Protein AF-A0A0A8EQY9-F1 (afdb_monomer)

Solvent-accessible surface area (backbone atoms only — not comparable to full-atom values): 10022 Å² total; per-residue (Å²): 133,85,79,84,89,78,86,86,88,87,82,89,84,85,90,87,90,88,85,89,85,88,84,84,83,88,82,79,93,71,75,76,79,78,74,76,81,79,70,51,86,31,61,51,73,39,67,71,63,95,83,45,76,82,79,54,62,45,88,46,66,69,49,40,49,61,60,44,54,79,79,48,65,72,55,35,76,97,72,47,72,50,41,76,46,70,48,78,57,96,67,28,33,41,37,35,76,55,65,74,79,64,94,52,84,85,55,78,74,97,58,82,80,72,64,22,37,34,37,25,49,89,70,16,40,47,30,39,29,63,70,51,62,69,71,59,26,50,51,50,46,63,75,64,54,50,81,74,83,128

Structure (mmCIF, N/CA/C/O backbone):
data_AF-A0A0A8EQY9-F1
#
_entry.id   AF-A0A0A8EQY9-F1
#
loop_
_atom_site.group_PDB
_atom_site.id
_atom_site.type_symbol
_atom_site.label_atom_id
_atom_site.label_alt_id
_atom_site.label_comp_id
_atom_site.label_asym_id
_atom_site.label_entity_id
_atom_site.label_seq_id
_atom_site.pdbx_PDB_ins_code
_atom_site.Cartn_x
_atom_site.Cartn_y
_atom_site.Cartn_z
_atom_site.occupancy
_atom_site.B_iso_or_equiv
_atom_site.auth_seq_id
_atom_site.auth_comp_id
_atom_site.auth_asym_id
_atom_site.auth_atom_id
_atom_site.pdbx_PDB_model_num
ATOM 1 N N . MET A 1 1 ? 11.497 72.887 15.433 1.00 37.47 1 MET A N 1
ATOM 2 C CA . MET A 1 1 ? 10.424 71.873 15.471 1.00 37.47 1 MET A CA 1
ATOM 3 C C . MET A 1 1 ? 11.152 70.539 15.526 1.00 37.47 1 MET A C 1
ATOM 5 O O . MET A 1 1 ? 11.835 70.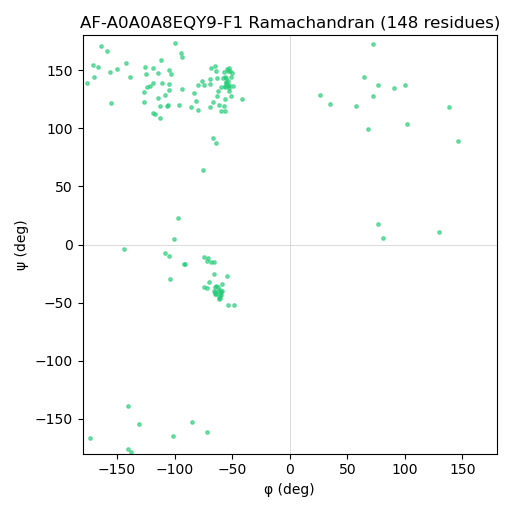231 14.564 1.00 37.47 1 MET A O 1
ATOM 9 N N . THR A 1 2 ? 11.455 70.057 16.740 1.00 39.84 2 THR A N 1
ATOM 10 C CA . THR A 1 2 ? 10.760 68.910 17.383 1.00 39.84 2 THR A CA 1
ATOM 11 C C . THR A 1 2 ? 10.862 67.668 16.486 1.00 39.84 2 THR A C 1
ATOM 13 O O . THR A 1 2 ? 10.389 67.717 15.361 1.00 39.84 2 THR A O 1
ATOM 16 N N . ASP A 1 3 ? 11.459 66.546 16.870 1.00 34.28 3 ASP A N 1
ATOM 17 C CA . ASP A 1 3 ? 11.586 65.963 18.204 1.00 34.28 3 ASP A CA 1
ATOM 18 C C . ASP A 1 3 ? 12.585 64.782 18.168 1.00 34.28 3 ASP A C 1
ATOM 20 O O . ASP A 1 3 ? 12.677 64.089 17.159 1.00 34.28 3 ASP A O 1
ATOM 24 N N . SER A 1 4 ? 13.340 64.657 19.265 1.00 40.09 4 SER A N 1
ATOM 25 C CA . SER A 1 4 ? 13.803 63.464 20.005 1.00 40.09 4 SER A CA 1
ATOM 26 C C . SER A 1 4 ? 14.153 62.159 19.260 1.00 40.09 4 SER A C 1
ATOM 28 O O . SER A 1 4 ? 13.371 61.616 18.496 1.00 40.09 4 SER A O 1
ATOM 30 N N . ALA A 1 5 ? 15.397 61.669 19.384 1.00 35.66 5 ALA A N 1
ATOM 31 C CA . ALA A 1 5 ? 15.936 60.809 20.468 1.00 35.66 5 ALA A CA 1
ATOM 32 C C . ALA A 1 5 ? 15.465 59.339 20.332 1.00 35.66 5 ALA A C 1
ATOM 34 O O . ALA A 1 5 ? 14.313 59.090 20.028 1.00 35.66 5 ALA A O 1
ATOM 35 N N . ALA A 1 6 ? 16.268 58.292 20.516 1.00 36.66 6 ALA A N 1
ATOM 36 C CA . ALA A 1 6 ? 17.508 58.130 21.259 1.00 36.66 6 ALA A CA 1
ATOM 37 C C . ALA A 1 6 ? 18.318 56.940 20.686 1.00 36.66 6 ALA A C 1
ATOM 39 O O . ALA A 1 6 ? 17.740 55.965 20.211 1.00 36.66 6 ALA A O 1
ATOM 40 N N . GLY A 1 7 ? 19.652 57.007 20.755 1.00 33.03 7 GLY A N 1
ATOM 41 C CA . GLY A 1 7 ? 20.507 55.805 20.765 1.00 33.03 7 GLY A CA 1
ATOM 42 C C . GLY A 1 7 ? 20.649 55.256 22.200 1.00 33.03 7 GLY A C 1
ATOM 43 O O . GLY A 1 7 ? 19.821 55.609 23.039 1.00 33.03 7 GLY A O 1
ATOM 44 N N . PRO A 1 8 ? 21.741 54.551 22.575 1.00 47.91 8 PRO A N 1
ATOM 45 C CA . PRO A 1 8 ? 22.842 54.029 21.759 1.00 47.91 8 PRO A CA 1
ATOM 46 C C . PRO A 1 8 ? 23.274 52.595 22.255 1.00 47.91 8 PRO A C 1
ATOM 48 O O . PRO A 1 8 ? 22.376 51.791 22.484 1.00 47.91 8 PRO A O 1
ATOM 51 N N . PRO A 1 9 ? 24.564 52.180 22.358 1.00 50.03 9 PRO A N 1
ATOM 52 C CA . PRO A 1 9 ? 25.142 51.105 21.540 1.00 50.03 9 PRO A CA 1
ATOM 53 C C . PRO A 1 9 ? 25.912 50.040 22.378 1.00 50.03 9 PRO A C 1
ATOM 55 O O . PRO A 1 9 ? 25.713 49.929 23.583 1.00 50.03 9 PRO A O 1
ATOM 58 N N . ASN A 1 10 ? 26.874 49.365 21.730 1.00 35.00 10 ASN A N 1
ATOM 59 C CA . ASN A 1 10 ? 28.002 48.557 22.243 1.00 35.00 10 ASN A CA 1
ATOM 60 C C . ASN A 1 10 ? 27.787 47.034 22.234 1.00 35.00 10 ASN A C 1
ATOM 62 O O . ASN A 1 10 ? 26.738 46.541 22.609 1.00 35.00 10 ASN A O 1
ATOM 66 N N . GLY A 1 11 ? 28.763 46.215 21.844 1.00 31.41 11 GLY A N 1
ATOM 67 C CA . GLY A 1 11 ? 30.158 46.496 21.521 1.00 31.41 11 GLY A CA 1
ATOM 68 C C . GLY A 1 11 ? 30.815 45.262 20.902 1.00 31.41 11 GLY A C 1
ATOM 69 O O . GLY A 1 11 ? 30.375 44.134 21.100 1.00 31.41 11 GLY A O 1
ATOM 70 N N . ASN A 1 12 ? 31.848 45.520 20.112 1.00 42.16 12 ASN A N 1
ATOM 71 C CA . ASN A 1 12 ? 32.663 44.549 19.397 1.00 42.16 12 ASN A CA 1
ATOM 72 C C . ASN A 1 12 ? 33.889 44.211 20.267 1.00 42.16 12 ASN A C 1
ATOM 74 O O . ASN A 1 12 ? 34.531 45.140 20.757 1.00 42.16 12 ASN A O 1
ATOM 78 N N . ALA A 1 13 ? 34.248 42.937 20.433 1.00 36.19 13 ALA A N 1
ATOM 79 C CA . ALA A 1 13 ? 35.571 42.532 20.922 1.00 36.19 13 ALA A CA 1
ATOM 80 C C . ALA A 1 13 ? 35.899 41.109 20.438 1.00 36.19 13 ALA A C 1
ATOM 82 O O . ALA A 1 13 ? 35.139 40.176 20.688 1.00 36.19 13 ALA A O 1
ATOM 83 N N . GLY A 1 14 ? 37.009 40.971 19.709 1.00 28.94 14 GLY A N 1
ATOM 84 C CA . GLY A 1 14 ? 37.582 39.696 19.272 1.00 28.94 14 GLY A CA 1
ATOM 85 C C . GLY A 1 14 ? 38.780 39.247 20.123 1.00 28.94 14 GLY A C 1
ATOM 86 O O . GLY A 1 14 ? 39.039 39.844 21.166 1.00 28.94 14 GLY A O 1
ATOM 87 N N . ALA A 1 15 ? 39.521 38.272 19.567 1.00 33.25 15 ALA A N 1
ATOM 88 C CA . ALA A 1 15 ? 40.765 37.611 20.029 1.00 33.25 15 ALA A CA 1
ATOM 89 C C . ALA A 1 15 ? 40.525 36.340 20.893 1.00 33.25 15 ALA A C 1
ATOM 91 O O . ALA A 1 15 ? 39.634 36.341 21.731 1.00 33.25 15 ALA A O 1
ATOM 92 N N . ASP A 1 16 ? 41.188 35.182 20.726 1.00 34.97 16 ASP A N 1
ATOM 93 C CA . ASP A 1 16 ? 42.524 34.856 20.189 1.00 34.97 1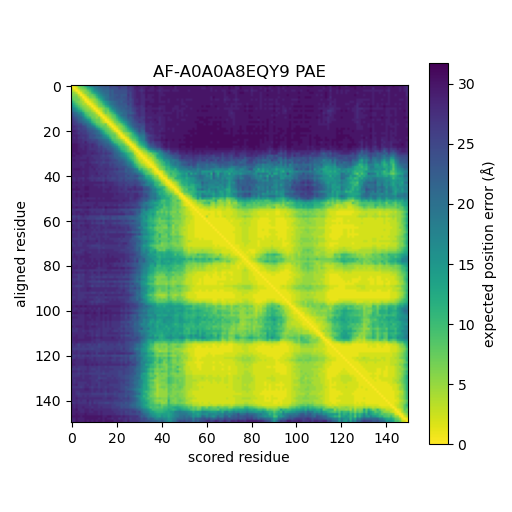6 ASP A CA 1
ATOM 94 C C . ASP A 1 16 ? 42.658 33.374 19.716 1.00 34.97 16 ASP A C 1
ATOM 96 O O . ASP A 1 16 ? 41.831 32.534 20.085 1.00 34.97 16 ASP A O 1
ATOM 100 N N . PRO A 1 17 ? 43.723 33.017 18.957 1.00 45.28 17 PRO A N 1
ATOM 101 C CA . PRO A 1 17 ? 44.103 31.647 18.583 1.00 45.28 17 PRO A CA 1
ATOM 102 C C . PRO A 1 17 ? 45.300 31.074 19.394 1.00 45.28 17 PRO A C 1
ATOM 104 O O . PRO A 1 17 ? 46.261 31.786 19.664 1.00 45.28 17 PRO A O 1
ATOM 107 N N . GLY A 1 18 ? 45.318 29.754 19.669 1.00 29.53 18 GLY A N 1
ATOM 108 C CA . GLY A 1 18 ? 46.564 28.986 19.912 1.00 29.53 18 GLY A CA 1
ATOM 109 C C . GLY A 1 18 ? 46.595 27.940 21.054 1.00 29.53 18 GLY A C 1
ATOM 110 O O . GLY A 1 18 ? 46.549 28.300 22.219 1.00 29.53 18 GLY A O 1
ATOM 111 N N . GLY A 1 19 ? 46.822 26.657 20.703 1.00 29.19 19 GLY A N 1
ATOM 112 C CA . GLY A 1 19 ? 47.910 25.825 21.274 1.00 29.19 19 GLY A CA 1
ATOM 113 C C . GLY A 1 19 ? 47.672 24.759 22.377 1.00 29.19 19 GLY A C 1
ATOM 114 O O . GLY A 1 19 ? 47.748 25.091 23.548 1.00 29.19 19 GLY A O 1
ATOM 115 N N . THR A 1 20 ? 47.679 23.468 21.962 1.00 33.84 20 THR A N 1
ATOM 116 C CA . THR A 1 20 ? 48.229 22.224 22.615 1.00 33.84 20 THR A CA 1
ATOM 117 C C . THR A 1 20 ? 47.609 21.745 23.958 1.00 33.84 20 THR A C 1
ATOM 119 O O . THR A 1 20 ? 47.278 22.564 24.792 1.00 33.84 20 THR A O 1
ATOM 122 N N . THR A 1 21 ? 47.428 20.465 24.329 1.00 33.06 21 THR A N 1
ATOM 123 C CA . THR A 1 21 ? 48.066 19.159 24.035 1.00 33.06 21 THR A CA 1
ATOM 124 C C . THR A 1 21 ? 47.137 18.034 24.539 1.00 33.06 21 THR A C 1
ATOM 126 O O . THR A 1 21 ? 46.441 18.215 25.534 1.00 33.06 21 THR A O 1
ATOM 129 N N . GLY A 1 22 ? 47.193 16.844 23.927 1.00 29.34 22 GLY A N 1
ATOM 130 C CA . GLY A 1 22 ? 46.713 15.603 24.554 1.00 29.34 22 GLY A CA 1
ATOM 131 C C . GLY A 1 22 ? 46.100 14.593 23.585 1.00 29.34 22 GLY A C 1
ATOM 132 O O . GLY A 1 22 ? 44.891 14.579 23.393 1.00 29.34 22 GLY A O 1
ATOM 133 N N . ALA A 1 23 ? 46.921 13.712 23.014 1.00 39.34 23 ALA A N 1
ATOM 134 C CA . ALA A 1 23 ? 46.464 12.414 22.511 1.00 39.34 23 ALA A CA 1
ATOM 135 C C . ALA A 1 23 ? 46.921 11.329 23.496 1.00 39.34 23 ALA A C 1
ATOM 137 O O . ALA A 1 23 ? 47.996 11.464 24.089 1.00 39.34 23 ALA A O 1
ATOM 138 N N . PRO A 1 24 ? 46.165 10.227 23.617 1.00 42.38 24 PRO A N 1
ATOM 139 C CA . PRO A 1 24 ? 46.763 8.996 23.112 1.00 42.38 24 PRO A CA 1
ATOM 140 C C . PRO A 1 24 ? 45.794 8.072 22.345 1.00 42.38 24 PRO A C 1
ATOM 142 O O . PRO A 1 24 ? 44.637 7.898 22.698 1.00 42.38 24 PRO A O 1
ATOM 145 N N . GLN A 1 25 ? 46.371 7.441 21.317 1.00 36.09 25 GLN A N 1
ATOM 146 C CA . GLN A 1 25 ? 46.316 6.001 21.010 1.00 36.09 25 GLN A CA 1
ATOM 147 C C . GLN A 1 25 ? 44.983 5.350 20.579 1.00 36.09 25 GLN A C 1
ATOM 149 O O . GLN A 1 25 ? 44.163 4.929 21.380 1.00 36.09 25 GLN A O 1
ATOM 154 N N . GLY A 1 26 ? 44.886 5.187 19.253 1.00 35.03 26 GLY A N 1
ATOM 155 C CA . GLY A 1 26 ? 44.481 4.002 18.479 1.00 35.03 26 GLY A CA 1
ATOM 156 C C . GLY A 1 26 ? 43.549 2.935 19.062 1.00 35.03 26 GLY A C 1
ATOM 157 O O . GLY A 1 26 ? 43.893 2.279 20.032 1.00 35.03 26 GLY A O 1
ATOM 158 N N . ALA A 1 27 ? 42.490 2.610 18.311 1.00 37.41 27 ALA A N 1
ATOM 159 C CA . ALA A 1 27 ? 42.202 1.242 17.859 1.00 37.41 27 ALA A CA 1
ATOM 160 C C . ALA A 1 27 ? 40.971 1.191 16.934 1.00 37.41 27 ALA A C 1
ATOM 162 O O . ALA A 1 27 ? 39.934 1.771 17.231 1.00 37.41 27 ALA A O 1
ATOM 163 N N . ALA A 1 28 ? 41.107 0.372 15.889 1.00 38.06 28 ALA A N 1
ATOM 164 C CA . ALA A 1 28 ? 40.060 -0.353 15.169 1.00 38.06 28 ALA A CA 1
ATOM 165 C C . ALA A 1 28 ? 39.106 0.432 14.247 1.00 38.06 28 ALA A C 1
ATOM 167 O O . ALA A 1 28 ? 38.432 1.384 14.624 1.00 38.06 28 ALA A O 1
ATOM 168 N N . GLY A 1 29 ? 39.014 -0.058 13.006 1.00 45.53 29 GLY A N 1
ATOM 169 C CA . GLY A 1 29 ? 38.080 0.395 11.983 1.00 45.53 29 GLY A CA 1
ATOM 170 C C . GLY A 1 29 ? 36.631 0.136 12.384 1.00 45.53 29 GLY A C 1
ATOM 171 O O . GLY A 1 29 ? 36.047 -0.893 12.044 1.00 45.53 29 GLY A O 1
ATOM 172 N N . GLY A 1 30 ? 36.054 1.091 13.107 1.00 40.50 30 GLY A N 1
ATOM 173 C CA . GLY A 1 30 ? 34.631 1.133 13.385 1.00 40.50 30 GLY A CA 1
ATOM 174 C C . GLY A 1 30 ? 33.885 1.451 12.100 1.00 40.50 30 GLY A C 1
ATOM 175 O O . GLY A 1 30 ? 34.079 2.512 11.508 1.00 40.50 30 GLY A O 1
ATOM 176 N N . ARG A 1 31 ? 33.024 0.530 11.660 1.00 46.81 31 ARG A N 1
ATOM 177 C CA . ARG A 1 31 ? 31.976 0.870 10.696 1.00 46.81 31 ARG A CA 1
ATOM 178 C C . ARG A 1 31 ? 31.255 2.121 11.219 1.00 46.81 31 ARG A C 1
ATOM 180 O O . ARG A 1 31 ? 30.992 2.170 12.424 1.00 46.81 31 ARG A O 1
ATOM 187 N N . PRO A 1 32 ? 30.948 3.115 10.365 1.00 58.94 32 PRO A N 1
ATOM 188 C CA . PRO A 1 32 ? 30.112 4.229 10.790 1.00 58.94 32 PRO A CA 1
ATOM 189 C C . PRO A 1 32 ? 28.833 3.671 11.435 1.00 58.94 32 PRO A C 1
ATOM 191 O O . PRO A 1 32 ? 28.363 2.608 11.005 1.00 58.94 32 PRO A O 1
ATOM 194 N N . PRO A 1 33 ? 28.299 4.322 12.485 1.00 56.50 33 PRO A N 1
ATOM 195 C CA . PRO A 1 33 ? 27.066 3.869 13.110 1.00 56.50 33 PRO A CA 1
ATOM 196 C C . PRO A 1 33 ? 25.999 3.710 12.026 1.00 56.50 33 PRO A C 1
ATOM 198 O O . PRO A 1 33 ? 25.906 4.541 11.119 1.00 56.50 33 PRO A O 1
ATOM 201 N N . LEU A 1 34 ? 25.224 2.623 12.097 1.00 46.25 34 LEU A N 1
ATOM 202 C CA . LEU A 1 34 ? 24.075 2.466 11.213 1.00 46.25 34 LEU A CA 1
ATOM 203 C C . LEU A 1 34 ? 23.206 3.725 11.354 1.00 46.25 34 LEU A C 1
ATOM 205 O O . LEU A 1 34 ? 23.018 4.192 12.485 1.00 46.25 34 LEU A O 1
ATOM 209 N N . PRO A 1 35 ? 22.699 4.297 10.246 1.00 55.19 35 PRO A N 1
ATOM 210 C CA . PRO A 1 35 ? 21.733 5.375 10.356 1.00 55.19 35 PRO A CA 1
ATOM 211 C C . PRO A 1 35 ? 20.572 4.905 11.248 1.00 55.19 35 PRO A C 1
ATOM 213 O O . PRO A 1 35 ? 20.276 3.702 11.280 1.00 55.19 35 PRO A O 1
ATOM 216 N N . PRO A 1 36 ? 19.922 5.817 11.995 1.00 58.19 36 PRO A N 1
ATOM 217 C CA . PRO A 1 36 ? 18.721 5.462 12.740 1.00 58.19 36 PRO A CA 1
ATOM 218 C C . PRO A 1 36 ? 17.729 4.746 11.804 1.00 58.19 36 PRO A C 1
ATOM 220 O O . PRO A 1 36 ? 17.714 5.048 10.606 1.00 58.19 36 PRO A O 1
ATOM 223 N N . PRO A 1 37 ? 16.921 3.792 12.311 1.00 62.34 37 PRO A N 1
ATOM 224 C CA . PRO A 1 37 ? 15.941 3.092 11.487 1.00 62.34 37 PRO A CA 1
ATOM 225 C C . PRO A 1 37 ? 15.101 4.122 10.733 1.00 62.34 37 PRO A C 1
ATOM 227 O O . PRO A 1 37 ? 14.611 5.070 11.345 1.00 62.34 37 PRO A O 1
ATOM 230 N N . TYR A 1 38 ? 14.995 3.966 9.410 1.00 58.84 38 TYR A N 1
ATOM 231 C CA . TYR A 1 38 ? 14.298 4.925 8.559 1.00 58.84 38 TYR A CA 1
ATOM 232 C C . TYR A 1 38 ? 12.860 5.097 9.069 1.00 58.84 38 TYR A C 1
ATOM 234 O O . TYR A 1 38 ? 12.104 4.118 9.055 1.00 58.84 38 TYR A O 1
ATOM 242 N N . PRO A 1 39 ? 12.473 6.293 9.553 1.00 60.25 39 PRO A N 1
ATOM 243 C CA . PRO A 1 39 ? 11.090 6.535 9.920 1.00 60.25 39 PRO A CA 1
ATOM 244 C C . PRO A 1 39 ? 10.210 6.452 8.663 1.00 60.25 39 PRO A C 1
ATOM 246 O O . PRO A 1 39 ? 10.700 6.704 7.555 1.00 60.25 39 PRO A O 1
ATOM 249 N N . PRO A 1 40 ? 8.914 6.118 8.794 1.00 57.72 40 PRO A N 1
ATOM 250 C CA . PRO A 1 40 ? 7.974 6.255 7.690 1.00 57.72 40 PRO A CA 1
ATOM 251 C C . PRO A 1 40 ? 7.991 7.699 7.174 1.00 57.72 40 PRO A C 1
ATOM 253 O O . PRO A 1 40 ? 8.117 8.651 7.948 1.00 57.72 40 PRO A O 1
ATOM 256 N N . SER A 1 41 ? 7.858 7.874 5.858 1.00 57.00 41 SER A N 1
ATOM 257 C CA . SER A 1 41 ? 7.907 9.201 5.221 1.00 57.00 41 SER A CA 1
ATOM 258 C C . SER A 1 41 ? 6.699 10.079 5.572 1.00 57.00 41 SER A C 1
ATOM 260 O O . SER A 1 41 ? 6.736 11.292 5.376 1.00 57.00 41 SER A O 1
ATOM 262 N N . THR A 1 42 ? 5.638 9.483 6.120 1.00 54.66 42 THR A N 1
ATOM 263 C CA . THR A 1 42 ? 4.450 10.165 6.642 1.00 54.66 42 THR A CA 1
ATOM 264 C C . THR A 1 42 ? 4.299 9.872 8.127 1.00 54.66 42 THR A C 1
ATOM 266 O O . THR A 1 42 ? 4.455 8.722 8.540 1.00 54.66 42 THR A O 1
ATOM 269 N N . VAL A 1 43 ? 3.923 10.881 8.920 1.00 52.75 43 VAL A N 1
ATOM 270 C CA . VAL A 1 43 ? 3.483 10.647 10.302 1.00 52.75 43 VAL A CA 1
ATOM 271 C C . VAL A 1 43 ? 2.320 9.645 10.265 1.00 52.75 43 VAL A C 1
ATOM 273 O O . VAL A 1 43 ? 1.351 9.889 9.545 1.00 52.75 43 VAL A O 1
ATOM 276 N N . PRO A 1 44 ? 2.405 8.531 11.003 1.00 49.34 44 PRO A N 1
ATOM 277 C CA . PRO A 1 44 ? 1.292 7.620 11.240 1.00 49.34 44 PRO A CA 1
ATOM 278 C C . P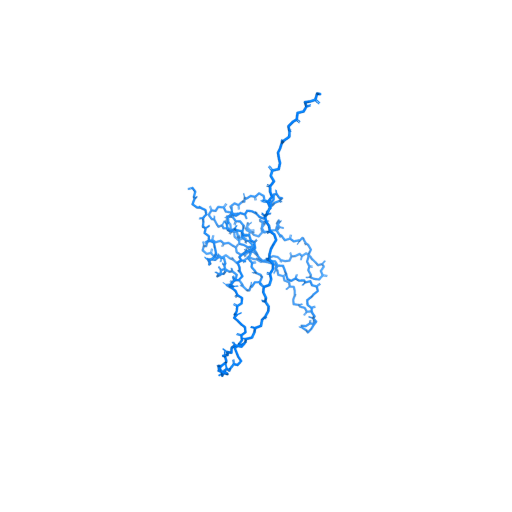RO A 1 44 ? -0.028 8.349 11.508 1.00 49.34 44 PRO A C 1
ATOM 280 O O . PRO A 1 44 ? -0.087 9.217 12.376 1.00 49.34 44 PRO A O 1
ATOM 283 N N . GLY A 1 45 ? -1.073 8.036 10.741 1.00 48.31 45 GLY A N 1
ATOM 284 C CA . GLY A 1 45 ? -2.383 8.689 10.8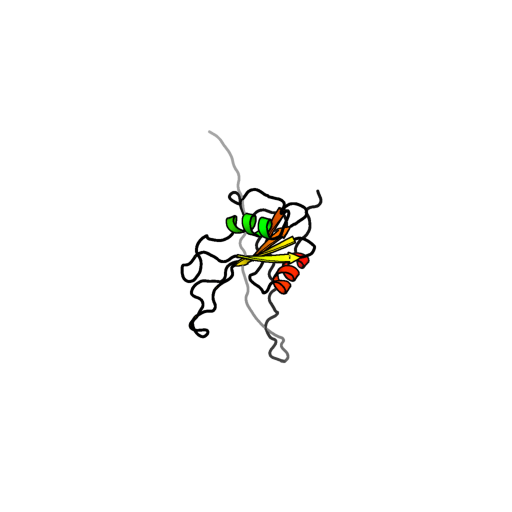70 1.00 48.31 45 GLY A CA 1
ATOM 285 C C . GLY A 1 45 ? -2.519 10.053 10.178 1.00 48.31 45 GLY A C 1
ATOM 286 O O . GLY A 1 45 ? -3.562 10.693 10.299 1.00 48.31 45 GLY A O 1
ATOM 287 N N . ARG A 1 46 ? -1.505 10.512 9.426 1.00 50.31 46 ARG A N 1
ATOM 288 C CA . ARG A 1 46 ? -1.588 11.727 8.601 1.00 50.31 46 ARG A CA 1
ATOM 289 C C . ARG A 1 46 ? -1.519 11.379 7.115 1.00 50.31 46 ARG A C 1
ATOM 291 O O . ARG A 1 46 ? -0.514 10.860 6.638 1.00 50.31 46 ARG A O 1
ATOM 298 N N . GLN A 1 47 ? -2.580 11.728 6.389 1.00 52.84 47 GLN A N 1
ATOM 299 C CA . GLN A 1 47 ? -2.670 11.586 4.935 1.00 52.84 47 GLN A CA 1
ATOM 300 C C . GLN A 1 47 ? -1.477 12.277 4.234 1.00 52.84 47 GLN A C 1
ATOM 302 O O . GLN A 1 47 ? -1.067 13.360 4.673 1.00 52.84 47 GLN A O 1
ATOM 307 N N . PRO A 1 48 ? -0.906 11.700 3.159 1.00 55.56 48 PRO A N 1
ATOM 308 C CA . PRO A 1 48 ? 0.152 12.353 2.391 1.00 55.56 48 PRO A CA 1
ATOM 309 C C . PRO A 1 48 ? -0.364 13.612 1.664 1.00 55.56 48 PRO A C 1
ATOM 311 O O . PRO A 1 48 ? -0.836 13.544 0.541 1.00 55.56 48 PRO A O 1
ATOM 314 N N . GLY A 1 49 ? -0.259 14.783 2.296 1.00 55.16 49 GLY A N 1
ATOM 315 C CA . GLY A 1 49 ? -0.578 16.080 1.677 1.00 55.16 49 GLY A CA 1
ATOM 316 C C . GLY A 1 49 ? -2.076 16.360 1.459 1.00 55.16 49 GLY A C 1
ATOM 317 O O . GLY A 1 49 ? -2.931 15.511 1.696 1.00 55.16 49 GLY A O 1
ATOM 318 N N . GLY A 1 50 ? -2.393 17.593 1.040 1.00 53.34 50 GLY A N 1
ATOM 319 C CA . GLY A 1 50 ? -3.770 18.082 0.848 1.00 53.34 50 GLY A CA 1
ATOM 320 C C . GLY A 1 50 ? -4.510 17.493 -0.359 1.00 53.34 50 GLY A C 1
ATOM 321 O O . GLY A 1 50 ? -5.730 17.593 -0.411 1.00 53.34 50 GLY A O 1
ATOM 322 N N . ASP A 1 51 ? -3.786 16.843 -1.273 1.00 64.81 51 ASP A N 1
ATOM 323 C CA . ASP A 1 51 ? -4.327 16.206 -2.482 1.00 64.81 51 ASP A CA 1
ATOM 324 C C . ASP A 1 51 ? -4.497 14.687 -2.340 1.00 64.81 51 ASP A C 1
ATOM 326 O O . ASP A 1 51 ? -4.805 14.001 -3.316 1.00 64.81 51 ASP A O 1
ATOM 330 N N . ALA A 1 52 ? -4.250 14.120 -1.153 1.00 65.88 52 ALA A N 1
ATOM 331 C CA . ALA A 1 52 ? -4.352 12.679 -1.018 1.00 65.88 52 ALA A CA 1
ATOM 332 C C . ALA A 1 52 ? -5.805 12.175 -1.155 1.00 65.88 52 ALA A C 1
ATOM 334 O O . ALA A 1 52 ? -6.752 12.892 -0.813 1.00 65.88 52 ALA A O 1
ATOM 335 N N . PRO A 1 53 ? -5.980 10.924 -1.618 1.00 75.06 53 PRO A N 1
ATOM 336 C CA . PRO A 1 53 ? -7.289 10.302 -1.775 1.00 75.06 53 PRO A CA 1
ATOM 337 C C . PRO A 1 53 ? -8.111 10.330 -0.480 1.00 75.06 53 PRO A C 1
ATOM 339 O O . PRO A 1 53 ? -7.530 10.302 0.610 1.00 75.06 53 PRO A O 1
ATOM 342 N N . PRO A 1 54 ? -9.455 10.353 -0.574 1.00 79.25 54 PRO A N 1
ATOM 343 C CA . PRO A 1 54 ? -10.308 10.272 0.599 1.00 79.25 54 PRO A CA 1
ATOM 344 C C . PRO A 1 54 ? -10.015 8.996 1.386 1.00 79.25 54 PRO A C 1
ATOM 346 O O . PRO A 1 54 ? -9.761 7.931 0.822 1.00 79.25 54 PRO A O 1
ATOM 349 N N . LYS A 1 55 ? -10.090 9.112 2.708 1.00 84.88 55 LYS A N 1
ATOM 350 C CA . LYS A 1 55 ? -9.900 7.988 3.614 1.00 84.88 55 LYS A CA 1
ATOM 351 C C . LYS A 1 55 ? -11.036 6.976 3.458 1.00 84.88 55 LYS A C 1
ATOM 353 O O . LYS A 1 55 ? -12.200 7.319 3.662 1.00 84.88 55 LYS A O 1
ATOM 358 N N . VAL A 1 56 ? -10.692 5.729 3.149 1.00 91.44 56 VAL A N 1
ATOM 359 C CA . VAL A 1 56 ? -11.644 4.618 3.011 1.00 91.44 56 VAL A CA 1
ATOM 360 C C . VAL A 1 56 ? -11.188 3.472 3.906 1.00 91.44 56 VAL A C 1
ATOM 362 O O . VAL A 1 56 ? -10.020 3.093 3.885 1.00 91.44 56 VAL A O 1
ATOM 365 N N . VAL A 1 57 ? -12.107 2.923 4.705 1.00 94.94 57 VAL A N 1
ATOM 366 C CA . VAL A 1 57 ? -11.829 1.746 5.538 1.00 94.94 57 VAL A CA 1
ATOM 367 C C . VAL A 1 57 ? -11.902 0.496 4.652 1.00 94.94 57 VAL A C 1
ATOM 369 O O . VAL A 1 57 ? -12.977 0.205 4.118 1.00 94.94 57 VAL A O 1
ATOM 372 N N . PRO A 1 58 ? -10.796 -0.246 4.466 1.00 96.50 58 PRO A N 1
ATOM 373 C CA . PRO A 1 58 ? -10.795 -1.444 3.637 1.00 96.50 58 PRO A CA 1
ATOM 374 C C . PRO A 1 58 ? -11.609 -2.565 4.289 1.00 96.50 58 PRO A C 1
ATOM 376 O O . PRO A 1 58 ? -11.492 -2.833 5.484 1.00 96.50 58 PRO A O 1
ATOM 379 N N . THR A 1 59 ? -12.395 -3.272 3.482 1.00 96.81 59 THR A N 1
ATOM 380 C CA . THR A 1 59 ? -13.234 -4.403 3.928 1.00 96.81 59 THR A CA 1
ATOM 381 C C . THR A 1 59 ? -12.669 -5.767 3.527 1.00 96.81 59 THR A C 1
ATOM 383 O O . THR A 1 59 ? -13.180 -6.792 3.966 1.00 96.81 59 THR A O 1
ATOM 386 N N . SER A 1 60 ? -11.640 -5.787 2.678 1.00 98.00 60 SER A N 1
ATOM 387 C CA . SER A 1 60 ? -10.942 -6.979 2.189 1.00 98.00 60 SER A CA 1
ATOM 388 C C . SER A 1 60 ? -9.592 -6.589 1.574 1.00 98.00 60 SER A C 1
ATOM 390 O O . SER A 1 60 ? -9.328 -5.405 1.347 1.00 98.00 60 SER A O 1
ATOM 392 N N . ALA A 1 61 ? -8.758 -7.583 1.256 1.00 97.75 61 ALA A N 1
ATOM 393 C CA . ALA A 1 61 ? -7.496 -7.379 0.546 1.00 97.75 61 ALA A CA 1
ATOM 394 C C . ALA A 1 61 ? -7.696 -6.797 -0.870 1.00 97.75 61 ALA A C 1
ATOM 396 O O . ALA A 1 61 ? -6.975 -5.882 -1.265 1.00 97.75 61 ALA A O 1
ATOM 397 N N . ASP A 1 62 ? -8.715 -7.257 -1.602 1.00 97.75 62 ASP A N 1
ATOM 398 C CA . ASP A 1 62 ? -9.047 -6.718 -2.929 1.00 97.75 62 ASP A CA 1
ATOM 399 C C . ASP A 1 62 ? -9.498 -5.256 -2.846 1.00 97.75 62 ASP A C 1
ATOM 401 O O . ASP A 1 62 ? -9.037 -4.413 -3.615 1.00 97.75 62 ASP A O 1
ATOM 405 N N . HIS A 1 63 ? -10.324 -4.919 -1.853 1.00 97.31 63 HIS A N 1
ATOM 406 C CA . HIS A 1 63 ? -10.731 -3.535 -1.622 1.00 97.31 63 HIS A CA 1
ATOM 407 C C . HIS A 1 63 ? -9.523 -2.662 -1.226 1.00 97.31 63 HIS A C 1
ATOM 409 O O . HIS A 1 63 ? -9.402 -1.521 -1.670 1.00 97.31 63 HIS A O 1
ATOM 415 N N . ALA A 1 64 ? -8.567 -3.198 -0.460 1.00 97.31 64 ALA A N 1
ATOM 416 C CA . ALA A 1 64 ? -7.320 -2.495 -0.160 1.00 97.31 64 ALA A CA 1
ATOM 417 C C . ALA A 1 64 ? -6.465 -2.235 -1.416 1.00 97.31 64 ALA A C 1
ATOM 419 O O . ALA A 1 64 ? -5.865 -1.164 -1.523 1.00 97.31 64 ALA A O 1
ATOM 420 N N . LEU A 1 65 ? -6.438 -3.152 -2.392 1.00 96.12 65 LEU A N 1
ATOM 421 C CA . LEU A 1 65 ? -5.792 -2.906 -3.689 1.00 96.12 65 LEU A CA 1
ATOM 422 C C . LEU A 1 65 ? -6.474 -1.778 -4.463 1.00 96.12 65 LEU A C 1
ATOM 424 O O . LEU A 1 65 ? -5.786 -0.933 -5.036 1.00 96.12 65 LEU A O 1
ATOM 428 N N . GLU A 1 66 ? -7.807 -1.748 -4.481 1.00 95.38 66 GLU A N 1
ATOM 429 C CA . GLU A 1 66 ? -8.575 -0.687 -5.143 1.00 95.38 66 GLU A CA 1
ATOM 430 C C . GLU A 1 66 ? -8.269 0.690 -4.549 1.00 95.38 66 GLU A C 1
ATOM 432 O O . GLU A 1 66 ? -7.970 1.619 -5.301 1.00 95.38 66 GLU A O 1
ATOM 437 N N . ILE A 1 67 ? -8.249 0.801 -3.217 1.00 94.19 67 ILE A N 1
ATOM 438 C CA . ILE A 1 67 ? -7.833 2.022 -2.510 1.00 94.19 67 ILE A CA 1
ATOM 439 C C . ILE A 1 67 ? -6.373 2.355 -2.849 1.00 94.19 67 ILE A C 1
ATOM 441 O O . ILE A 1 67 ? -6.040 3.499 -3.165 1.00 94.19 67 ILE A O 1
ATOM 445 N N . GLY A 1 68 ? -5.497 1.346 -2.829 1.00 93.19 68 GLY A N 1
ATOM 446 C CA . GLY A 1 68 ? -4.071 1.498 -3.085 1.00 93.19 68 GLY A CA 1
ATOM 447 C C . GLY A 1 68 ? -3.753 2.084 -4.459 1.00 93.19 68 GLY A C 1
ATOM 448 O O . GLY A 1 68 ? -2.833 2.889 -4.564 1.00 93.19 68 GLY A O 1
ATOM 449 N N . ARG A 1 69 ? -4.543 1.781 -5.499 1.00 92.38 69 ARG A N 1
ATOM 450 C CA . ARG A 1 69 ? -4.345 2.321 -6.862 1.00 92.38 69 ARG A CA 1
ATOM 451 C C . ARG A 1 69 ? -4.280 3.845 -6.924 1.00 92.38 69 ARG A C 1
ATOM 453 O O . ARG A 1 69 ? -3.625 4.371 -7.815 1.00 92.38 69 ARG A O 1
ATOM 460 N N . ALA A 1 70 ? -4.907 4.551 -5.988 1.00 90.94 70 ALA A N 1
ATOM 461 C CA . ALA A 1 70 ? -4.868 6.009 -5.944 1.00 90.94 70 ALA A CA 1
ATOM 462 C C . ALA A 1 70 ? -3.520 6.582 -5.444 1.00 90.94 70 ALA A C 1
ATOM 464 O O . ALA A 1 70 ? -3.285 7.782 -5.563 1.00 90.94 70 ALA A O 1
ATOM 465 N N . TYR A 1 71 ? -2.632 5.737 -4.908 1.00 88.38 71 TYR A N 1
ATOM 466 C CA . TYR A 1 71 ? -1.323 6.114 -4.356 1.00 88.38 71 TYR A CA 1
ATOM 467 C C . TYR A 1 71 ? -0.136 5.676 -5.225 1.00 88.38 71 TYR A C 1
ATOM 469 O O . TYR A 1 71 ? 1.002 6.046 -4.934 1.00 88.38 71 TYR A O 1
ATOM 477 N N . PHE A 1 72 ? -0.376 4.899 -6.283 1.00 88.00 72 PHE A N 1
ATOM 478 C CA . PHE A 1 72 ? 0.658 4.438 -7.208 1.00 88.00 72 PHE A CA 1
ATOM 479 C C . PHE A 1 72 ? 0.435 5.031 -8.602 1.00 88.00 72 PHE A C 1
ATOM 481 O O . PHE A 1 72 ? -0.709 5.234 -9.011 1.00 88.00 72 PHE A O 1
ATOM 488 N N . PRO A 1 73 ? 1.508 5.301 -9.365 1.00 86.69 73 PRO A N 1
ATOM 489 C CA . PRO A 1 73 ? 1.361 5.748 -10.742 1.00 86.69 73 PRO A CA 1
ATOM 490 C C . PRO A 1 73 ? 0.691 4.648 -11.585 1.00 86.69 73 PRO A C 1
ATOM 492 O O . PRO A 1 73 ? 1.002 3.474 -11.398 1.00 86.69 73 PRO A O 1
ATOM 495 N N . PRO A 1 74 ? -0.184 4.991 -12.548 1.00 86.25 74 PRO A N 1
ATOM 496 C CA . PRO A 1 74 ? -0.903 3.998 -13.356 1.00 86.25 74 PRO A CA 1
ATOM 497 C C . PRO A 1 74 ? 0.026 3.173 -14.260 1.00 86.25 74 PRO A C 1
ATOM 499 O O . PRO A 1 74 ? -0.297 2.045 -14.627 1.00 86.25 74 PRO A O 1
ATOM 502 N N . VAL A 1 75 ? 1.182 3.739 -14.608 1.00 86.44 75 VAL A N 1
ATOM 503 C CA . VAL A 1 75 ? 2.233 3.122 -15.416 1.00 86.44 75 VAL A CA 1
ATOM 504 C C . VAL A 1 75 ? 3.504 3.100 -14.585 1.00 86.44 75 VAL A C 1
ATOM 506 O O . VAL A 1 75 ? 3.845 4.098 -13.950 1.00 86.44 75 VAL A O 1
ATOM 509 N N . GLY A 1 76 ? 4.226 1.987 -14.612 1.00 79.62 76 GLY A N 1
ATOM 510 C CA . GLY A 1 76 ? 5.537 1.916 -13.984 1.00 79.62 76 GLY A CA 1
ATOM 511 C C . GLY A 1 76 ? 6.541 1.128 -14.809 1.00 79.62 76 GLY A C 1
ATOM 512 O O . GLY A 1 76 ? 6.263 0.755 -15.945 1.00 79.62 76 GLY A O 1
ATOM 513 N N . SER A 1 77 ? 7.743 0.935 -14.269 1.00 75.81 77 SER A N 1
ATOM 514 C CA . SER A 1 77 ? 8.883 0.405 -15.025 1.00 75.81 77 SER A CA 1
ATOM 515 C C . SER A 1 77 ? 8.622 -1.025 -15.538 1.00 75.81 77 SER A C 1
ATOM 517 O O . SER A 1 77 ? 8.189 -1.861 -14.741 1.00 75.81 77 SER A O 1
ATOM 519 N N . PRO A 1 78 ? 8.882 -1.347 -16.826 1.00 77.75 78 PRO A N 1
ATOM 520 C CA . PRO A 1 78 ? 9.551 -0.538 -17.860 1.00 77.75 78 PRO A CA 1
ATOM 521 C C . PRO A 1 78 ? 8.613 0.238 -18.819 1.00 77.75 78 PRO A C 1
ATOM 523 O O . PRO A 1 78 ? 9.011 0.575 -19.929 1.00 77.75 78 PRO A O 1
ATOM 526 N N . GLY A 1 79 ? 7.372 0.532 -18.430 1.00 78.56 79 GLY A N 1
ATOM 527 C CA . GLY A 1 79 ? 6.407 1.303 -19.235 1.00 78.56 79 GLY A CA 1
ATOM 528 C C . GLY A 1 79 ? 5.027 0.654 -19.383 1.00 78.56 79 GLY A C 1
ATOM 529 O O . GLY A 1 79 ? 4.229 1.101 -20.202 1.00 78.56 79 GLY A O 1
ATOM 530 N N . GLY A 1 80 ? 4.741 -0.399 -18.612 1.00 82.62 80 GLY A N 1
ATOM 531 C CA . GLY A 1 80 ? 3.443 -1.078 -18.584 1.00 82.62 80 GLY A CA 1
ATOM 532 C C . GLY A 1 80 ? 2.569 -0.657 -17.396 1.00 82.62 80 GLY A C 1
ATOM 533 O O . GLY A 1 80 ? 3.040 0.066 -16.510 1.00 82.62 80 GLY A O 1
ATOM 534 N N . PRO A 1 81 ? 1.304 -1.119 -17.344 1.00 86.31 81 PRO A N 1
ATOM 535 C CA . PRO A 1 81 ? 0.448 -0.926 -16.180 1.00 86.31 81 PRO A CA 1
ATOM 536 C C . PRO A 1 81 ? 1.146 -1.403 -14.908 1.00 86.31 81 PRO A C 1
ATOM 538 O O . PRO A 1 81 ? 1.735 -2.489 -14.893 1.00 86.31 81 PRO A O 1
ATOM 541 N N . VAL A 1 82 ? 1.079 -0.606 -13.841 1.00 86.56 82 VAL A N 1
ATOM 542 C CA . VAL A 1 82 ? 1.640 -1.036 -12.558 1.00 86.56 82 VAL A CA 1
ATOM 543 C C . VAL A 1 82 ? 0.884 -2.272 -12.067 1.00 86.56 82 VAL A C 1
ATOM 545 O O . VAL A 1 82 ? -0.345 -2.285 -11.989 1.00 86.56 82 VAL A O 1
ATOM 548 N N . SER A 1 83 ? 1.619 -3.331 -11.736 1.00 88.88 83 SER A N 1
ATOM 549 C CA . SER A 1 83 ? 1.046 -4.446 -10.985 1.00 88.88 83 SER A CA 1
ATOM 550 C C . SER A 1 83 ? 1.077 -4.074 -9.510 1.00 88.88 83 SER A C 1
ATOM 552 O O . SER A 1 83 ? 2.118 -3.649 -9.019 1.00 88.88 83 SER A O 1
ATOM 554 N N . LEU A 1 84 ? -0.039 -4.212 -8.799 1.00 92.38 84 LEU A N 1
ATOM 555 C CA . LEU A 1 84 ? -0.084 -4.017 -7.350 1.00 92.38 84 LEU A CA 1
ATOM 556 C C . LEU A 1 84 ? -0.322 -5.354 -6.664 1.00 92.38 84 LEU A C 1
ATOM 558 O O . LEU A 1 84 ? -1.137 -6.155 -7.121 1.00 92.38 84 LEU A O 1
ATOM 562 N N . LEU A 1 85 ? 0.386 -5.568 -5.563 1.00 94.56 85 LEU A N 1
ATOM 563 C CA . LEU A 1 85 ? 0.213 -6.709 -4.681 1.00 94.56 85 LEU A CA 1
ATOM 564 C C . LEU A 1 85 ? -0.190 -6.219 -3.298 1.00 94.56 85 LEU A C 1
ATOM 566 O O . LEU A 1 85 ? 0.160 -5.110 -2.887 1.00 94.56 85 LEU A O 1
ATOM 570 N N . VAL A 1 86 ? -0.923 -7.070 -2.590 1.00 97.44 86 VAL A N 1
ATOM 571 C CA . VAL A 1 86 ? -1.372 -6.825 -1.226 1.00 97.44 86 VAL A CA 1
ATOM 572 C C . VAL A 1 86 ? -0.902 -7.950 -0.323 1.00 97.44 86 VAL A C 1
ATOM 574 O O . VAL A 1 86 ? -1.008 -9.128 -0.662 1.00 97.44 86 VAL A O 1
ATOM 577 N N . HIS A 1 87 ? -0.389 -7.572 0.839 1.00 97.75 87 HIS A N 1
ATOM 578 C CA . HIS A 1 87 ? -0.113 -8.478 1.938 1.00 97.75 87 HIS A CA 1
ATOM 579 C C . HIS A 1 87 ? -0.982 -8.068 3.127 1.00 97.75 87 HIS A C 1
ATOM 581 O O . HIS A 1 87 ? -0.821 -6.983 3.691 1.00 97.75 87 HIS A O 1
ATOM 587 N N . GLU A 1 88 ? -1.942 -8.917 3.477 1.00 98.00 88 GLU A N 1
ATOM 588 C CA . GLU A 1 88 ? -2.804 -8.710 4.635 1.00 98.00 88 GLU A CA 1
ATOM 589 C C . GLU A 1 88 ? -2.086 -9.123 5.923 1.00 98.00 88 GLU A C 1
ATOM 591 O O . GLU A 1 88 ? -1.462 -10.178 5.984 1.00 98.00 88 GLU A O 1
ATOM 596 N N . PHE A 1 89 ? -2.221 -8.309 6.968 1.00 97.06 89 PHE A N 1
ATOM 597 C CA . PHE A 1 89 ? -1.761 -8.624 8.318 1.00 97.06 89 PHE A CA 1
ATOM 598 C C . PHE A 1 89 ? -2.811 -8.192 9.355 1.00 97.06 89 PHE A C 1
ATOM 600 O O . PHE A 1 89 ? -3.907 -7.742 9.011 1.00 97.06 89 PHE A O 1
ATOM 607 N N . ASP A 1 90 ? -2.532 -8.389 10.639 1.00 95.62 90 ASP A N 1
ATOM 608 C CA . ASP A 1 90 ? -3.476 -8.157 11.739 1.00 95.62 90 ASP A CA 1
ATOM 609 C C . ASP A 1 90 ? -3.982 -6.707 11.822 1.00 95.62 90 ASP A C 1
ATOM 611 O O . ASP A 1 90 ? -5.186 -6.490 11.963 1.00 95.62 90 ASP A O 1
ATOM 615 N N . GLU A 1 91 ? -3.103 -5.716 11.667 1.00 93.50 91 GLU A N 1
ATOM 616 C CA . GLU A 1 91 ? -3.469 -4.295 11.801 1.00 93.50 91 GLU A CA 1
ATOM 617 C C . GLU A 1 91 ? -3.904 -3.637 10.475 1.00 93.50 91 GLU A C 1
ATOM 619 O O . GLU A 1 91 ? -4.528 -2.568 10.477 1.00 93.50 91 GLU A O 1
ATOM 624 N N . GLY A 1 92 ? -3.592 -4.245 9.327 1.00 96.25 92 GLY A N 1
ATOM 625 C CA . GLY A 1 92 ? -3.710 -3.557 8.044 1.00 96.25 92 GLY A CA 1
ATOM 626 C C . GLY A 1 92 ? -3.464 -4.406 6.804 1.00 96.25 92 GLY A C 1
ATOM 627 O O . GLY A 1 92 ? -3.410 -5.636 6.840 1.00 96.25 92 GLY A O 1
ATOM 628 N N . TYR A 1 93 ? -3.300 -3.696 5.693 1.00 98.12 93 TYR A N 1
ATOM 629 C CA . TYR A 1 93 ? -2.917 -4.228 4.393 1.00 98.12 93 TYR A CA 1
ATOM 630 C C . TYR A 1 93 ? -1.703 -3.455 3.886 1.00 98.12 93 TYR A C 1
ATOM 632 O O . TYR A 1 93 ? -1.764 -2.232 3.752 1.00 98.12 93 TYR A O 1
ATOM 640 N N . LEU A 1 94 ? -0.603 -4.150 3.605 1.00 97.62 94 LEU A N 1
ATOM 641 C CA . LEU A 1 94 ? 0.541 -3.573 2.909 1.00 97.62 94 LEU A CA 1
ATOM 642 C C . LEU A 1 94 ? 0.296 -3.687 1.404 1.00 97.62 94 LEU A C 1
ATOM 644 O O . LEU A 1 94 ? 0.207 -4.798 0.886 1.00 97.62 94 LEU A O 1
ATOM 648 N N . VAL A 1 95 ? 0.221 -2.559 0.704 1.00 96.81 95 VAL A N 1
ATOM 649 C CA . VAL A 1 95 ? 0.149 -2.512 -0.760 1.00 96.81 95 VAL A CA 1
ATOM 650 C C . VAL A 1 95 ? 1.503 -2.083 -1.310 1.00 96.81 95 VAL A C 1
ATOM 652 O O . VAL A 1 95 ? 2.100 -1.108 -0.840 1.00 96.81 95 VAL A O 1
ATOM 655 N N . HIS A 1 96 ? 1.987 -2.807 -2.313 1.00 93.69 96 HIS A N 1
ATOM 656 C CA . HIS A 1 96 ? 3.240 -2.494 -2.986 1.00 93.69 96 HIS A CA 1
ATOM 657 C C . HIS A 1 96 ? 3.166 -2.761 -4.486 1.00 93.69 96 HIS A C 1
ATOM 659 O O . HIS A 1 96 ? 2.377 -3.581 -4.959 1.00 93.69 96 HIS A O 1
ATOM 665 N N . ALA A 1 97 ? 4.025 -2.076 -5.237 1.00 89.31 97 ALA A N 1
ATOM 666 C CA . ALA A 1 97 ? 4.182 -2.343 -6.654 1.00 89.31 97 ALA A CA 1
ATOM 667 C C . ALA A 1 97 ? 4.956 -3.650 -6.882 1.00 89.31 97 ALA A C 1
ATOM 669 O O . ALA A 1 97 ? 5.956 -3.940 -6.218 1.00 89.31 97 ALA A O 1
ATOM 670 N N . GLY A 1 98 ? 4.475 -4.434 -7.838 1.00 83.31 98 GLY A N 1
ATOM 671 C CA . GLY A 1 98 ? 5.156 -5.568 -8.433 1.00 83.31 98 GLY A CA 1
ATOM 672 C C . GLY A 1 98 ? 5.838 -5.120 -9.707 1.00 83.31 98 GLY A C 1
ATOM 673 O O . GLY A 1 98 ? 5.180 -4.656 -10.638 1.00 83.31 98 GLY A O 1
ATOM 674 N N . TRP A 1 99 ? 7.153 -5.279 -9.748 1.00 74.75 99 TRP A N 1
ATOM 675 C CA . TRP A 1 99 ? 7.941 -5.013 -10.940 1.00 74.75 99 TRP A CA 1
ATOM 676 C C . TRP A 1 99 ? 8.348 -6.341 -11.570 1.00 74.75 99 TRP A C 1
ATOM 678 O O . TRP A 1 99 ? 8.715 -7.263 -10.832 1.00 74.75 99 TRP A O 1
ATOM 688 N N . PRO A 1 100 ? 8.293 -6.469 -12.907 1.00 72.88 100 PRO A N 1
ATOM 689 C CA . PRO A 1 100 ? 8.918 -7.606 -13.560 1.00 72.88 100 PRO A CA 1
ATOM 690 C C . PRO A 1 100 ? 10.406 -7.636 -13.197 1.00 72.88 100 PRO A C 1
ATOM 692 O O . PRO A 1 100 ? 11.027 -6.592 -1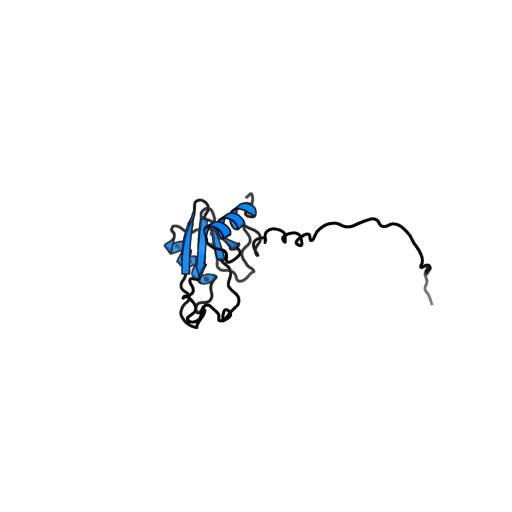2.973 1.00 72.88 100 PRO A O 1
ATOM 695 N N . ALA A 1 101 ? 10.976 -8.839 -13.132 1.00 73.62 101 ALA A N 1
ATOM 696 C CA . ALA A 1 101 ? 12.416 -8.971 -12.982 1.00 73.62 101 ALA A CA 1
ATOM 697 C C . ALA A 1 101 ? 13.110 -8.217 -14.135 1.00 73.62 101 ALA A C 1
ATOM 699 O O . ALA A 1 101 ? 12.650 -8.325 -15.276 1.00 73.62 101 ALA A O 1
ATOM 700 N N . PRO A 1 102 ? 14.183 -7.453 -13.864 1.00 74.00 102 PRO A N 1
ATOM 701 C CA . PRO A 1 102 ? 14.980 -6.854 -14.926 1.00 74.00 102 PRO A CA 1
ATOM 702 C C . PRO A 1 102 ? 15.469 -7.935 -15.894 1.00 74.00 102 PRO A C 1
ATOM 704 O O . PRO A 1 102 ? 15.888 -9.004 -15.452 1.00 74.00 102 PRO A O 1
ATOM 707 N N . GLU A 1 103 ? 15.443 -7.651 -17.199 1.00 80.50 103 GLU A N 1
ATOM 708 C CA . GLU A 1 103 ? 16.003 -8.563 -18.209 1.00 80.50 103 GLU A CA 1
ATOM 709 C C . GLU A 1 103 ? 17.504 -8.795 -17.976 1.00 80.50 103 GLU A C 1
ATOM 711 O O . GLU A 1 103 ? 17.987 -9.919 -18.092 1.00 80.50 103 GLU A O 1
ATOM 716 N N . ASP A 1 104 ? 18.221 -7.735 -17.586 1.00 85.56 104 ASP A N 1
ATOM 717 C CA . ASP A 1 104 ? 19.610 -7.783 -17.140 1.00 85.56 104 ASP A CA 1
ATOM 718 C C . ASP A 1 104 ? 19.690 -7.439 -15.639 1.00 85.56 104 ASP A C 1
ATOM 720 O O . ASP A 1 104 ? 19.504 -6.278 -15.265 1.00 85.56 104 ASP A O 1
ATOM 724 N N . PRO A 1 105 ? 19.983 -8.410 -14.754 1.00 81.38 105 PRO A N 1
ATOM 725 C CA . PRO A 1 105 ? 20.091 -8.175 -13.314 1.00 81.38 105 PRO A CA 1
ATOM 726 C C . PRO A 1 105 ? 21.337 -7.367 -12.918 1.00 81.38 105 PRO A C 1
ATOM 728 O O . PRO A 1 105 ? 21.446 -6.951 -11.764 1.00 81.38 105 PRO A O 1
ATOM 731 N N . THR A 1 106 ? 22.289 -7.170 -13.837 1.00 87.25 106 THR A N 1
ATOM 732 C CA . THR A 1 106 ? 23.489 -6.349 -13.618 1.00 87.25 106 THR A CA 1
ATOM 733 C C . THR A 1 106 ? 23.291 -4.895 -14.043 1.00 87.25 106 THR A C 1
ATOM 735 O O . THR A 1 106 ? 24.052 -4.024 -13.612 1.00 87.25 106 THR A O 1
ATOM 738 N N . ALA A 1 107 ? 22.253 -4.613 -14.837 1.00 84.12 107 ALA A N 1
ATOM 739 C CA . ALA A 1 107 ? 21.885 -3.256 -15.198 1.00 84.12 107 ALA A CA 1
ATOM 740 C C . ALA A 1 107 ? 21.334 -2.502 -13.974 1.00 84.12 107 ALA A C 1
ATOM 742 O O . ALA A 1 107 ? 20.606 -3.069 -13.151 1.00 84.12 107 ALA A O 1
ATOM 743 N N . PRO A 1 108 ? 21.645 -1.202 -13.833 1.00 78.50 108 PRO A N 1
ATOM 744 C CA . PRO A 1 108 ? 21.043 -0.394 -12.787 1.00 78.50 108 PRO A CA 1
ATOM 745 C C . PRO A 1 108 ? 19.522 -0.287 -13.002 1.00 78.50 108 PRO A C 1
ATOM 747 O O . PRO A 1 108 ? 19.062 -0.266 -14.148 1.00 78.50 108 PRO A O 1
ATOM 750 N N . PRO A 1 109 ? 18.721 -0.163 -11.928 1.00 73.25 109 PRO A N 1
ATOM 751 C CA . PRO A 1 109 ? 17.285 0.050 -12.056 1.00 73.25 109 PRO A CA 1
ATOM 752 C C . PRO A 1 109 ? 16.972 1.288 -12.906 1.00 73.25 109 PRO A C 1
ATOM 754 O O . PRO A 1 109 ? 17.545 2.356 -12.694 1.00 73.25 109 PRO A O 1
ATOM 757 N N . ALA A 1 110 ? 16.014 1.166 -13.828 1.00 73.44 110 ALA A N 1
ATOM 758 C CA . ALA A 1 110 ? 15.610 2.256 -14.725 1.00 73.44 110 ALA A CA 1
ATOM 759 C C . ALA A 1 110 ? 14.960 3.452 -14.000 1.00 73.44 110 ALA A C 1
ATOM 761 O O . ALA A 1 110 ? 14.791 4.527 -14.572 1.00 73.44 110 ALA A O 1
ATOM 762 N N . SER A 1 111 ? 14.547 3.278 -12.747 1.00 69.94 111 SER A N 1
ATOM 763 C CA . SER A 1 111 ? 13.987 4.332 -11.905 1.00 69.94 111 SER A CA 1
ATOM 764 C C . SER A 1 111 ? 14.307 4.041 -10.441 1.00 69.94 111 SER A C 1
ATOM 766 O O . SER A 1 111 ? 14.434 2.866 -10.074 1.00 69.94 111 SER A O 1
ATOM 768 N N . PRO A 1 112 ? 14.429 5.076 -9.588 1.00 67.44 112 PRO A N 1
ATOM 769 C CA . PRO A 1 112 ? 14.470 4.861 -8.150 1.00 67.44 112 PRO A CA 1
ATOM 770 C C . PRO A 1 112 ? 13.226 4.075 -7.724 1.00 67.44 112 PRO A C 1
ATOM 772 O O . PRO A 1 112 ? 12.129 4.297 -8.240 1.00 67.44 112 PRO A O 1
ATOM 775 N N . GLY A 1 113 ? 13.413 3.124 -6.807 1.00 66.75 113 GLY A N 1
ATOM 776 C CA . GLY A 1 113 ? 12.302 2.354 -6.259 1.00 66.75 113 GLY A CA 1
ATOM 777 C C . GLY A 1 113 ? 11.245 3.277 -5.649 1.00 66.75 113 GLY A C 1
ATOM 778 O O . GLY A 1 113 ? 11.577 4.318 -5.083 1.00 66.75 113 GLY A O 1
ATOM 779 N N . GLY A 1 114 ? 9.975 2.893 -5.787 1.00 78.38 114 GLY A N 1
ATOM 780 C CA . GLY A 1 114 ? 8.857 3.600 -5.168 1.00 78.38 114 GLY A CA 1
ATOM 781 C C . GLY A 1 114 ? 8.804 3.401 -3.652 1.00 78.38 114 GLY A C 1
ATOM 782 O O . GLY A 1 114 ? 9.771 2.981 -3.021 1.00 78.38 114 GLY A O 1
ATOM 783 N N . THR A 1 115 ? 7.641 3.679 -3.074 1.00 86.00 115 THR A N 1
ATOM 784 C CA . THR A 1 115 ? 7.331 3.401 -1.669 1.00 86.00 115 THR A CA 1
ATOM 785 C C . THR A 1 115 ? 6.284 2.300 -1.570 1.00 86.00 115 THR A C 1
ATOM 787 O O . THR A 1 115 ? 5.518 2.099 -2.511 1.00 86.00 115 THR A O 1
ATOM 790 N N . ASN A 1 116 ? 6.206 1.640 -0.419 1.00 92.31 116 ASN A N 1
ATOM 791 C CA . ASN A 1 116 ? 5.037 0.840 -0.070 1.00 92.31 116 ASN A CA 1
ATOM 792 C C . ASN A 1 116 ? 4.075 1.700 0.756 1.00 92.31 116 ASN A C 1
ATOM 794 O O . ASN A 1 116 ? 4.481 2.712 1.344 1.00 92.31 116 ASN A O 1
ATOM 798 N N . ILE A 1 117 ? 2.815 1.283 0.834 1.00 93.62 117 ILE A N 1
ATOM 799 C CA . ILE A 1 117 ? 1.837 1.886 1.742 1.00 93.62 117 ILE A CA 1
ATOM 800 C C . ILE A 1 117 ? 1.213 0.820 2.635 1.00 93.62 117 ILE A C 1
ATOM 802 O O . ILE A 1 117 ? 1.004 -0.312 2.209 1.00 93.62 117 ILE A O 1
ATOM 806 N N . VAL A 1 118 ? 0.877 1.195 3.862 1.00 95.19 118 VAL A N 1
ATOM 807 C CA . VAL A 1 118 ? 0.004 0.422 4.745 1.00 95.19 118 VAL A CA 1
ATOM 808 C C . VAL A 1 118 ? -1.327 1.144 4.856 1.00 95.19 118 VAL A C 1
ATOM 810 O O . VAL A 1 118 ? -1.334 2.330 5.179 1.00 95.19 118 VAL A O 1
ATOM 813 N N . ILE A 1 119 ? -2.425 0.425 4.629 1.00 94.56 119 ILE A N 1
ATOM 814 C CA . ILE A 1 119 ? -3.793 0.889 4.873 1.00 94.56 119 ILE A CA 1
ATOM 815 C C . ILE A 1 119 ? -4.310 0.175 6.121 1.00 94.56 119 ILE A C 1
ATOM 817 O O . ILE A 1 119 ? -4.384 -1.057 6.147 1.00 94.56 119 ILE A O 1
ATOM 821 N N . THR A 1 120 ? -4.651 0.920 7.167 1.00 93.56 120 THR A N 1
ATOM 822 C CA . THR A 1 120 ? -5.104 0.323 8.429 1.00 93.56 120 THR A CA 1
ATOM 823 C C . THR A 1 120 ? -6.538 -0.187 8.329 1.00 93.56 120 THR A C 1
ATOM 825 O O . THR A 1 120 ? -7.421 0.451 7.749 1.00 93.56 120 THR A O 1
ATOM 828 N N . LYS A 1 121 ? -6.798 -1.340 8.949 1.00 94.38 121 LYS A N 1
ATOM 829 C CA . LYS A 1 121 ? -8.135 -1.955 8.962 1.00 94.38 121 LYS A CA 1
ATOM 830 C C . LYS A 1 121 ? -9.142 -1.188 9.814 1.00 94.38 121 LYS A C 1
ATOM 832 O O . LYS A 1 121 ? -10.328 -1.200 9.517 1.00 94.38 121 LYS A O 1
ATOM 837 N N . SER A 1 122 ? -8.686 -0.553 10.891 1.00 92.25 122 SER A N 1
ATOM 838 C CA . SER A 1 122 ? -9.572 0.068 11.883 1.00 92.25 122 SER A CA 1
ATOM 839 C C . SER A 1 122 ? -10.194 1.371 11.396 1.00 92.25 122 SER A C 1
ATOM 841 O O . SER A 1 122 ? -11.332 1.678 11.744 1.00 92.25 122 SER A O 1
ATOM 843 N N . ASN A 1 123 ? -9.440 2.163 10.632 1.00 88.25 123 ASN A N 1
ATOM 844 C CA . ASN A 1 123 ? -9.851 3.517 10.294 1.00 88.25 123 ASN A CA 1
ATOM 845 C C . ASN A 1 123 ? -9.458 3.957 8.875 1.00 88.25 123 ASN A C 1
ATOM 847 O O . ASN A 1 123 ? -9.857 5.056 8.498 1.00 88.25 123 ASN A O 1
ATOM 851 N N . GLY A 1 124 ? -8.734 3.142 8.096 1.00 90.94 124 GLY A N 1
ATOM 852 C CA . GLY A 1 124 ? -8.313 3.468 6.730 1.00 90.94 124 GLY A CA 1
ATOM 853 C C . GLY A 1 124 ? -7.136 4.445 6.640 1.00 90.94 124 GLY A C 1
ATOM 854 O O . GLY A 1 124 ? -6.957 5.080 5.605 1.00 90.94 124 GLY A O 1
ATOM 855 N N . ASP A 1 125 ? -6.374 4.647 7.721 1.00 88.81 125 ASP A N 1
ATOM 856 C CA . ASP A 1 125 ? -5.164 5.477 7.696 1.00 88.81 125 ASP A CA 1
ATOM 857 C C . ASP A 1 125 ? -4.169 4.903 6.690 1.00 88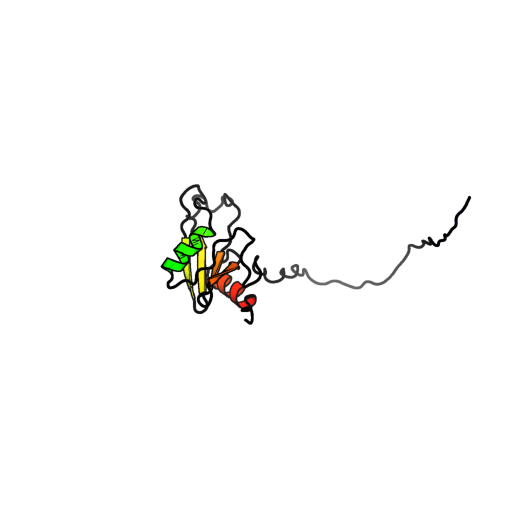.81 125 ASP A C 1
ATOM 859 O O . ASP A 1 125 ? -3.903 3.702 6.689 1.00 88.81 125 ASP A O 1
ATOM 863 N N . VAL A 1 126 ? -3.567 5.780 5.887 1.00 89.12 126 VAL A N 1
ATOM 864 C CA . VAL A 1 126 ? -2.515 5.399 4.946 1.00 89.12 126 VAL A CA 1
ATOM 865 C C . VAL A 1 126 ? -1.169 5.872 5.467 1.00 89.12 126 VAL A C 1
ATOM 867 O O . VAL A 1 126 ? -0.957 7.067 5.668 1.00 89.12 126 VAL A O 1
ATOM 870 N N . THR A 1 127 ? -0.254 4.930 5.681 1.00 89.31 127 THR A N 1
ATOM 871 C CA . THR A 1 127 ? 1.125 5.202 6.102 1.00 89.31 127 THR A CA 1
ATOM 872 C C . THR A 1 127 ? 2.087 4.796 5.000 1.00 89.31 127 THR A C 1
ATOM 874 O O . THR A 1 127 ? 2.081 3.655 4.550 1.00 89.31 127 THR A O 1
ATOM 877 N N . THR A 1 128 ? 2.942 5.723 4.584 1.00 89.00 128 THR A N 1
ATOM 878 C CA . THR A 1 128 ? 4.007 5.469 3.611 1.00 89.00 128 THR A CA 1
ATOM 879 C C . THR A 1 128 ? 5.205 4.833 4.313 1.00 89.00 128 THR A C 1
ATOM 881 O O . THR A 1 128 ? 5.738 5.414 5.262 1.00 89.00 128 THR A O 1
ATOM 884 N N . VAL A 1 129 ? 5.639 3.656 3.859 1.00 89.38 129 VAL A N 1
ATOM 885 C CA . VAL A 1 129 ? 6.761 2.904 4.448 1.00 89.38 129 VAL A CA 1
ATOM 886 C C . VAL A 1 129 ? 7.815 2.555 3.392 1.00 89.38 129 VAL A C 1
ATOM 888 O O . VAL A 1 129 ? 7.464 2.411 2.218 1.00 89.38 129 VAL A O 1
ATOM 891 N N . PRO A 1 130 ? 9.098 2.393 3.774 1.00 87.88 130 PRO A N 1
ATOM 892 C CA . PRO A 1 130 ? 10.160 2.048 2.832 1.00 87.88 130 PRO A CA 1
ATOM 893 C C . PRO A 1 130 ? 9.825 0.824 1.971 1.00 87.88 130 PRO A C 1
ATOM 895 O O . PRO A 1 130 ? 9.158 -0.109 2.425 1.00 87.88 130 PRO A O 1
ATOM 898 N N . ASN A 1 131 ? 10.344 0.804 0.743 1.00 87.00 131 ASN A N 1
ATOM 899 C CA . ASN A 1 131 ? 10.204 -0.312 -0.195 1.00 87.00 131 ASN A CA 1
ATOM 900 C C . ASN A 1 131 ? 11.112 -1.498 0.181 1.00 87.00 131 ASN A C 1
ATOM 902 O O . ASN A 1 131 ? 12.065 -1.840 -0.519 1.00 87.00 131 ASN A O 1
ATOM 906 N N . PHE A 1 132 ? 10.840 -2.086 1.343 1.00 89.81 132 PHE A N 1
ATOM 907 C CA . PHE A 1 132 ? 11.421 -3.339 1.816 1.00 89.81 132 PHE A CA 1
ATOM 908 C C . PHE A 1 132 ? 10.504 -4.524 1.474 1.00 89.81 132 PHE A C 1
ATOM 910 O O . PHE A 1 132 ? 9.324 -4.312 1.178 1.00 89.81 132 PHE A O 1
ATOM 917 N N . PRO A 1 133 ? 11.002 -5.777 1.557 1.00 90.88 133 PRO A N 1
ATOM 918 C CA . PRO A 1 133 ? 10.140 -6.955 1.512 1.00 90.88 133 PRO A CA 1
ATOM 919 C C . PRO A 1 133 ? 9.002 -6.863 2.546 1.00 90.88 133 PRO A C 1
ATOM 921 O O . PRO A 1 133 ? 9.207 -6.238 3.595 1.00 90.88 133 PRO A O 1
ATOM 924 N N . PRO A 1 134 ? 7.837 -7.501 2.302 1.00 93.12 134 PRO A N 1
ATOM 925 C CA . PRO A 1 134 ? 6.619 -7.267 3.079 1.00 93.12 134 PRO A CA 1
ATOM 926 C C . PRO A 1 134 ? 6.796 -7.298 4.601 1.00 93.12 134 PRO A C 1
ATOM 928 O O . PRO A 1 134 ? 6.485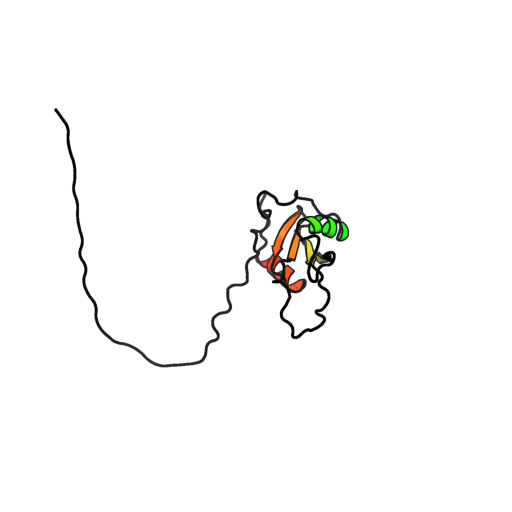 -6.318 5.274 1.00 93.12 134 PRO A O 1
ATOM 931 N N . GLU A 1 135 ? 7.402 -8.358 5.137 1.00 94.56 135 GLU A N 1
ATOM 932 C CA . GLU A 1 135 ? 7.625 -8.514 6.582 1.00 94.56 135 GLU A CA 1
ATOM 933 C C . GLU A 1 135 ? 8.465 -7.379 7.188 1.00 94.56 135 GLU A C 1
ATOM 935 O O . GLU A 1 135 ? 8.176 -6.869 8.270 1.00 94.56 135 GLU A O 1
ATOM 940 N N . SER A 1 136 ? 9.504 -6.934 6.476 1.00 93.38 136 SER A N 1
ATOM 941 C CA . SER A 1 136 ? 10.363 -5.838 6.935 1.00 93.38 136 SER A CA 1
ATOM 942 C C . SER A 1 13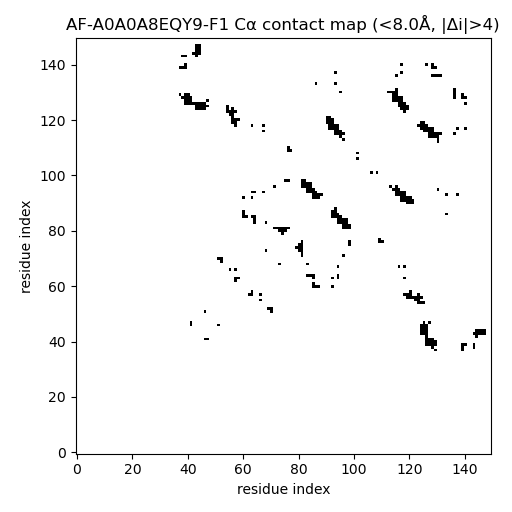6 ? 9.653 -4.485 6.866 1.00 93.38 136 SER A C 1
ATOM 944 O O . SER A 1 136 ? 9.821 -3.662 7.764 1.00 93.38 136 SER A O 1
ATOM 946 N N . ALA A 1 137 ? 8.828 -4.255 5.842 1.00 92.06 137 AL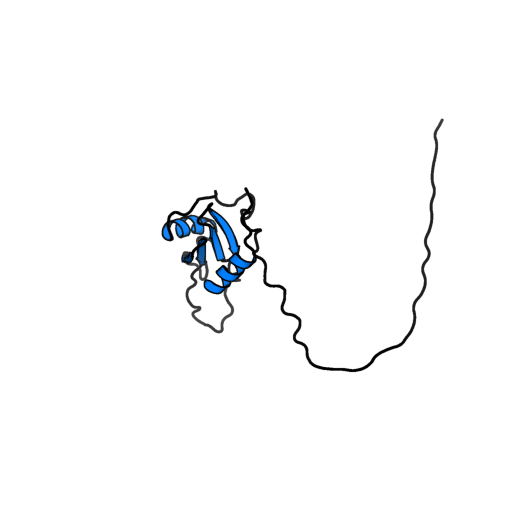A A N 1
ATOM 947 C CA . ALA A 1 137 ? 8.012 -3.047 5.743 1.00 92.06 137 ALA A CA 1
ATOM 948 C C . ALA A 1 137 ? 6.955 -2.981 6.864 1.00 92.06 137 ALA A C 1
ATOM 950 O O . ALA A 1 137 ? 6.765 -1.925 7.471 1.00 92.06 137 ALA A O 1
ATOM 951 N N . ILE A 1 138 ? 6.331 -4.116 7.201 1.00 94.06 138 ILE A N 1
ATOM 952 C CA . ILE A 1 138 ? 5.378 -4.237 8.317 1.00 94.06 138 ILE A CA 1
ATOM 953 C C . ILE A 1 138 ? 6.073 -4.000 9.662 1.00 94.06 138 ILE A C 1
ATOM 955 O O . ILE A 1 138 ? 5.533 -3.305 10.524 1.00 94.06 138 ILE A O 1
ATOM 959 N N . ALA A 1 139 ? 7.290 -4.515 9.849 1.00 92.00 139 ALA A N 1
ATOM 960 C CA . ALA A 1 139 ? 8.066 -4.254 11.060 1.00 92.00 139 ALA A CA 1
ATOM 961 C C . ALA A 1 139 ? 8.359 -2.753 11.245 1.00 92.00 139 ALA A C 1
ATOM 963 O O . ALA A 1 139 ? 8.186 -2.227 12.347 1.00 92.00 139 ALA A O 1
ATOM 964 N N . VAL A 1 140 ? 8.730 -2.048 10.167 1.00 90.12 140 VAL A N 1
ATOM 965 C CA . VAL A 1 140 ? 8.892 -0.584 10.192 1.00 90.12 140 VAL A CA 1
ATOM 966 C C . VAL A 1 140 ? 7.565 0.092 10.534 1.00 90.12 140 VAL A C 1
ATOM 968 O O . VAL A 1 140 ? 7.530 0.941 11.423 1.00 90.12 140 VAL A O 1
ATOM 971 N N . TYR A 1 141 ? 6.462 -0.305 9.897 1.00 89.94 141 TYR A N 1
ATOM 972 C CA . TYR A 1 141 ? 5.140 0.232 10.219 1.00 89.94 141 TYR A CA 1
ATOM 973 C C . TYR A 1 141 ? 4.826 0.110 11.719 1.00 89.94 141 TYR A C 1
ATOM 975 O O . TYR A 1 141 ? 4.557 1.121 12.361 1.00 89.94 141 TYR A O 1
ATOM 983 N N . ARG A 1 142 ? 4.962 -1.083 12.309 1.00 90.38 142 ARG A N 1
ATOM 984 C CA . ARG A 1 142 ? 4.679 -1.327 13.738 1.00 90.38 142 ARG A CA 1
ATOM 985 C C . ARG A 1 142 ? 5.578 -0.530 14.681 1.00 90.38 142 ARG A C 1
ATOM 987 O O . ARG A 1 142 ? 5.135 -0.064 15.730 1.00 90.38 142 ARG A O 1
ATOM 994 N N . GLN A 1 143 ? 6.850 -0.355 14.323 1.00 87.31 143 GLN A N 1
ATOM 995 C CA . GLN A 1 143 ? 7.792 0.403 15.146 1.00 87.31 143 GLN A CA 1
ATOM 996 C C . GLN A 1 143 ? 7.327 1.852 15.345 1.00 87.31 143 GLN A C 1
ATOM 998 O O . GLN A 1 143 ? 7.424 2.391 16.456 1.00 87.31 143 GLN A O 1
ATOM 1003 N N . TRP A 1 144 ? 6.805 2.460 14.280 1.00 76.75 144 TRP A N 1
ATOM 1004 C CA . TRP A 1 144 ? 6.521 3.890 14.227 1.00 76.75 144 TRP A CA 1
ATOM 1005 C C . TRP A 1 144 ? 5.043 4.230 14.365 1.00 76.75 144 TRP A C 1
ATOM 1007 O O . TRP A 1 144 ? 4.741 5.292 14.908 1.00 76.75 144 TRP A O 1
ATOM 1017 N N . TYR A 1 145 ? 4.131 3.356 13.932 1.00 74.12 145 TYR A N 1
ATOM 1018 C CA . TYR A 1 145 ? 2.700 3.610 14.019 1.00 74.12 145 TYR A CA 1
ATOM 1019 C C . TYR A 1 145 ? 2.284 3.774 15.480 1.00 74.12 145 TYR A C 1
ATOM 1021 O O . TYR A 1 145 ? 2.481 2.909 16.338 1.00 74.12 145 TYR A O 1
ATOM 1029 N N . ARG A 1 146 ? 1.744 4.950 15.774 1.00 66.50 146 ARG A N 1
ATOM 1030 C CA . ARG A 1 146 ? 1.039 5.250 17.009 1.00 66.50 146 ARG A CA 1
ATOM 1031 C C . ARG A 1 146 ? -0.368 5.608 16.554 1.00 66.50 146 ARG A C 1
ATOM 1033 O O . ARG A 1 146 ? -0.497 6.602 15.839 1.00 66.50 146 ARG A O 1
ATOM 1040 N N . PRO A 1 147 ? -1.390 4.802 16.886 1.00 60.44 147 PRO A N 1
ATOM 1041 C CA . PRO A 1 147 ? -2.762 5.203 16.629 1.00 60.44 147 PRO A CA 1
ATOM 1042 C C . PRO A 1 147 ? -2.959 6.587 17.246 1.00 60.44 147 PRO A C 1
ATOM 1044 O O . PRO A 1 147 ? -2.555 6.802 18.392 1.00 60.44 147 PRO A O 1
ATOM 1047 N N . GLY A 1 148 ? -3.536 7.527 16.500 1.00 53.22 148 GLY A N 1
ATOM 1048 C CA . GLY A 1 148 ? -3.993 8.766 17.116 1.00 53.22 148 GLY A CA 1
ATOM 1049 C C . GLY A 1 148 ? -4.978 8.396 18.219 1.00 53.22 148 GLY A C 1
ATOM 1050 O O . GLY A 1 148 ? -5.979 7.734 17.942 1.00 53.22 148 GLY A O 1
ATOM 1051 N N . THR A 1 149 ? -4.676 8.749 19.469 1.00 44.91 149 THR A N 1
ATOM 1052 C CA . THR A 1 149 ? -5.675 8.716 20.536 1.00 44.91 149 THR A CA 1
ATOM 1053 C C . THR A 1 149 ? -6.789 9.659 20.098 1.00 44.91 149 THR A C 1
ATOM 1055 O O . THR A 1 149 ? -6.531 10.844 19.889 1.00 44.91 149 THR A O 1
ATOM 1058 N N . ALA A 1 150 ? -7.971 9.094 19.856 1.00 40.38 150 ALA A N 1
ATOM 1059 C CA . ALA A 1 150 ? -9.174 9.844 19.518 1.00 40.38 150 ALA A CA 1
ATOM 1060 C C . ALA A 1 150 ? -9.533 10.852 20.618 1.00 40.38 150 ALA A C 1
ATOM 1062 O O . ALA A 1 150 ? -9.269 10.544 21.805 1.00 40.38 150 ALA A O 1
#

Nearest PDB structures (foldseek):
  2fpn-assembly1_A-2  TM=3.618E-01  e=5.347E+00  Bacillus subtilis
  3w1z-assembly1_B  TM=2.840E-01  e=2.782E+00  Schizosaccharomyces pombe 972h-
  7p48-assembly1_p  TM=3.395E-01  e=9.683E+00  Staphylococcus aureus

Secondary structure (DSSP, 8-state):
-----------------------------PPPPPPPP---SS-TT--SSTTPPPP---SSHHHHHHHHGGGS-SEETTTEEPEEEEEE-SSEEEEEEE-PPPSSTTSPPSS----EEEEETTT--EEEE-S--HHHHHHHHHHH------

Mean predicted aligned error: 14.83 Å

Foldseek 3Di:
DDDDDDDDDDDDDDDDDDDDDDDDDDDDDDDPPDPDDDAFPDQAQDADDPPGDDFDQAPDQVSVVVSCVSVDDQADPPGHGWDWDWDDDDFWIKIATDDPQPPDVPDDDPDPGDWIWTQGNPTRTIITFHPDPPVVRVVSCVVRHDPPPD

pLDDT: mean 71.95, std 22.59, range [28.94, 98.12]

Radius of gyration: 26.48 Å; Cα contacts (8 Å, |Δi|>4): 197; chains: 1; bounding box: 62×81×44 Å

Sequence (150 aa):
MTDSAAGPPNGNAGADPGGTTGAPQGAAGGRPPLPPPYPPSTVPGRQPGGDAPPKVVPTSADHALEIGRAYFPPVGSPGGPVSLLVHEFDEGYLVHAGWPAPEDPTAPPASPGGTNIVITKSNGDVTTVPNFPPESAIAVYRQWYRPGTA